Protein AF-A0A3G2I8U9-F1 (afdb_monomer)

pLDDT: mean 78.94, std 21.09, range [35.5, 97.94]

Foldseek 3Di:
DDDDDDDDDPDDDPDDDPPPPVLVVVLVVLLVVLVVVLLVLLQVLLVVLCVVCVVVCVVVVHHSVNSSVVLSCLLVVLQVQLVPDPDLVSSVVVLVVVLVVVPDPCSVSCVVSSVSSSVSSSSSSCSNVVSVVVPPDD

Sequence (138 aa):
MKTKAALSFLSLSLMGIAIISQAHAADSKESTRAHSEAVESCTELSNATINDLGAWGEARGITETQLRQFVDSLCLGGLPAAREAKNEDELDMYWLVLRQKLSGSIADELYTPVSSSQSISTKYFRALNGTKNKNVTH

Structure (mmCIF, N/CA/C/O backbone):
data_AF-A0A3G2I8U9-F1
#
_entry.id   AF-A0A3G2I8U9-F1
#
loop_
_atom_site.group_PDB
_atom_site.id
_atom_site.type_symbol
_atom_site.label_atom_id
_atom_site.label_alt_id
_atom_site.label_comp_id
_atom_site.label_asym_id
_atom_site.label_entity_id
_atom_site.label_seq_id
_atom_site.pdbx_PDB_ins_code
_atom_site.Cartn_x
_atom_site.Cartn_y
_atom_site.Cartn_z
_atom_site.occupancy
_atom_site.B_iso_or_equiv
_atom_site.auth_seq_id
_atom_site.auth_comp_id
_atom_site.auth_asym_id
_atom_site.auth_atom_id
_atom_site.pdbx_PDB_model_num
ATOM 1 N N . MET A 1 1 ? 75.177 19.858 -21.336 1.00 37.53 1 MET A N 1
ATOM 2 C CA . MET A 1 1 ? 74.606 20.780 -20.325 1.00 37.53 1 MET A CA 1
ATOM 3 C C . MET A 1 1 ? 73.749 21.832 -21.023 1.00 37.53 1 MET A C 1
ATOM 5 O O . MET A 1 1 ? 74.242 22.465 -21.941 1.00 37.53 1 MET A O 1
ATOM 9 N N . LYS A 1 2 ? 72.509 22.000 -20.538 1.00 38.22 2 LYS A N 1
ATOM 10 C CA . LYS A 1 2 ? 71.581 23.145 -20.692 1.00 38.22 2 LYS A CA 1
ATOM 11 C C . LYS A 1 2 ? 70.961 23.436 -22.078 1.00 38.22 2 LYS A C 1
ATOM 13 O O . LYS A 1 2 ? 71.433 24.251 -22.858 1.00 38.22 2 LYS A O 1
ATOM 18 N N . THR A 1 3 ? 69.817 22.777 -22.268 1.00 41.88 3 THR A N 1
ATOM 19 C CA . THR A 1 3 ? 68.552 23.199 -22.910 1.00 41.88 3 THR A CA 1
ATOM 20 C C . THR A 1 3 ? 68.343 24.700 -23.176 1.00 41.88 3 THR A C 1
ATOM 22 O O . THR A 1 3 ? 68.516 25.514 -22.267 1.00 41.88 3 THR A O 1
ATOM 25 N N . LYS A 1 4 ? 67.788 25.043 -24.352 1.00 42.91 4 LYS A N 1
ATOM 26 C CA . LYS A 1 4 ? 67.010 26.277 -24.566 1.00 42.91 4 LYS A CA 1
ATOM 27 C C . LYS A 1 4 ? 65.667 25.985 -25.255 1.00 42.91 4 LYS A C 1
ATOM 29 O O . LYS A 1 4 ? 65.622 25.536 -26.391 1.00 42.91 4 LYS A O 1
ATOM 34 N N . ALA A 1 5 ? 64.634 26.216 -24.445 1.00 42.62 5 ALA A N 1
ATOM 35 C CA . ALA A 1 5 ? 63.217 26.498 -24.662 1.00 42.62 5 ALA A CA 1
ATOM 36 C C . ALA A 1 5 ? 62.597 26.315 -26.059 1.00 42.62 5 ALA A C 1
ATOM 38 O O . ALA A 1 5 ? 62.878 27.052 -27.001 1.00 42.62 5 ALA A O 1
ATOM 39 N N . ALA A 1 6 ? 61.620 25.409 -26.090 1.00 47.28 6 ALA A N 1
ATOM 40 C CA . ALA A 1 6 ? 60.517 25.386 -27.032 1.00 47.28 6 ALA A CA 1
ATOM 41 C C . ALA A 1 6 ? 59.507 26.508 -26.721 1.00 47.28 6 ALA A C 1
ATOM 43 O O . ALA A 1 6 ? 59.164 26.733 -25.562 1.00 47.28 6 ALA A O 1
ATOM 44 N N . LEU A 1 7 ? 58.973 27.143 -27.762 1.00 40.56 7 LEU A N 1
ATOM 45 C CA . LEU A 1 7 ? 57.679 27.828 -27.745 1.00 40.56 7 LEU A CA 1
ATOM 46 C C . LEU A 1 7 ? 56.959 27.418 -29.031 1.00 40.56 7 LEU A C 1
ATOM 48 O O . LEU A 1 7 ? 57.029 28.083 -30.059 1.00 40.56 7 LEU A O 1
ATOM 52 N N . SER A 1 8 ? 56.349 26.234 -28.982 1.00 40.78 8 SER A N 1
ATOM 53 C CA . SER A 1 8 ? 55.396 25.794 -29.998 1.00 40.78 8 SER A CA 1
ATOM 54 C C . SER A 1 8 ? 54.047 26.437 -29.706 1.00 40.78 8 SER A C 1
ATOM 56 O O . SER A 1 8 ? 53.489 26.268 -28.623 1.00 40.78 8 SER A O 1
ATOM 58 N N . PHE A 1 9 ? 53.540 27.173 -30.690 1.00 44.28 9 PHE A N 1
ATOM 59 C CA . PHE A 1 9 ? 52.155 27.608 -30.774 1.00 44.28 9 PHE A CA 1
ATOM 60 C C . PHE A 1 9 ? 51.255 26.368 -30.873 1.00 44.28 9 PHE A C 1
ATOM 62 O O . PHE A 1 9 ? 51.129 25.767 -31.936 1.00 44.28 9 PHE A O 1
ATOM 69 N N . LEU A 1 10 ? 50.646 25.971 -29.756 1.00 39.25 10 LEU A N 1
ATOM 70 C CA . LEU A 1 10 ? 49.589 24.963 -29.724 1.00 39.25 10 LEU A CA 1
ATOM 71 C C . LEU A 1 10 ? 48.255 25.671 -29.975 1.00 39.25 10 LEU A C 1
ATOM 73 O O . LEU A 1 10 ? 47.601 26.182 -29.069 1.00 39.25 10 LEU A O 1
ATOM 77 N N . SER A 1 11 ? 47.906 25.760 -31.255 1.00 46.34 11 SER A N 1
ATOM 78 C CA . SER A 1 11 ? 46.589 26.162 -31.730 1.00 46.34 11 SER A CA 1
ATOM 79 C C . SER A 1 11 ? 45.524 25.148 -31.308 1.00 46.34 11 SER A C 1
ATOM 81 O O . SER A 1 11 ? 45.721 23.941 -31.430 1.00 46.34 11 SER A O 1
ATOM 83 N N . LEU A 1 12 ? 44.395 25.690 -30.849 1.00 43.06 12 LEU A N 1
ATOM 84 C CA . LEU A 1 12 ? 43.076 25.078 -30.689 1.00 43.06 12 LEU A CA 1
ATOM 85 C C . LEU A 1 12 ? 42.854 23.766 -31.464 1.00 43.06 12 LEU A C 1
ATOM 87 O O . LEU A 1 12 ? 42.798 23.757 -32.690 1.00 43.06 12 LEU A O 1
ATOM 91 N N . SER A 1 13 ? 42.535 22.708 -30.723 1.00 38.88 13 SER A N 1
ATOM 92 C CA . SER A 1 13 ? 41.496 21.756 -31.122 1.00 38.88 13 SER A CA 1
ATOM 93 C C . SER A 1 13 ? 40.826 21.218 -29.862 1.00 38.88 13 SER A C 1
ATOM 95 O O . SER A 1 13 ? 41.105 20.118 -29.390 1.00 38.88 13 SER A O 1
ATOM 97 N N . LEU A 1 14 ? 39.943 22.039 -29.292 1.00 45.31 14 LEU A N 1
ATOM 98 C CA . LEU A 1 14 ? 38.916 21.591 -28.359 1.00 45.31 14 LEU A CA 1
ATOM 99 C C . LEU A 1 14 ? 37.833 20.889 -29.197 1.00 45.31 14 LEU A C 1
ATOM 101 O O . LEU A 1 14 ? 36.818 21.478 -29.550 1.00 45.31 14 LEU A O 1
ATOM 105 N N . MET A 1 15 ? 38.081 19.649 -29.606 1.00 43.34 15 MET A N 1
ATOM 106 C CA . MET A 1 15 ? 37.079 18.827 -30.279 1.00 4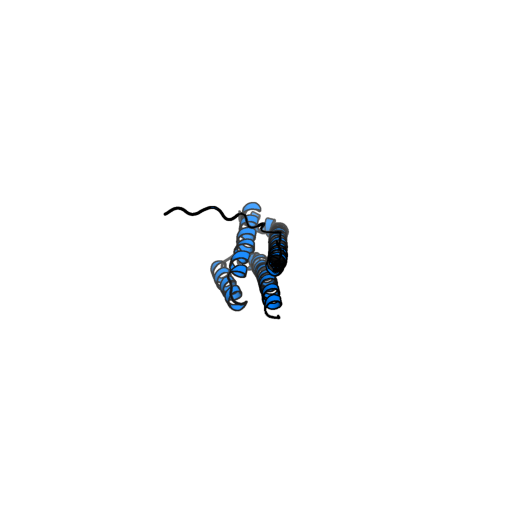3.34 15 MET A CA 1
ATOM 107 C C . MET A 1 15 ? 37.150 17.415 -29.722 1.00 43.34 15 MET A C 1
ATOM 109 O O . MET A 1 15 ? 38.151 16.726 -29.890 1.00 43.34 15 MET A O 1
ATOM 113 N N . GLY A 1 16 ? 36.060 17.003 -29.072 1.00 43.12 16 GLY A N 1
ATOM 114 C CA . GLY A 1 16 ? 35.777 15.589 -28.858 1.00 43.12 16 GLY A CA 1
ATOM 115 C C . GLY A 1 16 ? 35.510 15.136 -27.427 1.00 43.12 16 GLY A C 1
ATOM 116 O O . GLY A 1 16 ? 35.936 14.044 -27.078 1.00 43.12 16 GLY A O 1
ATOM 117 N N . ILE A 1 17 ? 34.760 15.882 -26.610 1.00 49.91 17 ILE A N 1
ATOM 118 C CA . ILE A 1 17 ? 33.921 15.218 -25.597 1.00 49.91 17 ILE A CA 1
ATOM 119 C C . ILE A 1 17 ? 32.477 15.619 -25.855 1.00 49.91 17 ILE A C 1
ATOM 121 O O . ILE A 1 17 ? 31.943 16.559 -25.280 1.00 49.91 17 ILE A O 1
ATOM 125 N N . ALA A 1 18 ? 31.856 14.893 -26.772 1.00 46.09 18 ALA A N 1
ATOM 126 C CA . ALA A 1 18 ? 30.412 14.835 -26.878 1.00 46.09 18 ALA A CA 1
ATOM 127 C C . ALA A 1 18 ? 30.020 13.395 -27.215 1.00 46.09 18 ALA A C 1
ATOM 129 O O . ALA A 1 18 ? 29.414 13.131 -28.246 1.00 46.09 18 ALA A O 1
ATOM 130 N N . ILE A 1 19 ? 30.369 12.446 -26.337 1.00 44.72 19 ILE A N 1
ATOM 131 C CA . ILE A 1 19 ? 29.516 11.265 -26.217 1.00 44.72 19 ILE A CA 1
ATOM 132 C C . ILE A 1 19 ? 28.391 11.685 -25.288 1.00 44.72 19 ILE A C 1
ATOM 134 O O . ILE A 1 19 ? 28.522 11.776 -24.069 1.00 44.72 19 ILE A O 1
ATOM 138 N N . ILE A 1 20 ? 27.306 12.038 -25.952 1.00 42.47 20 ILE A N 1
ATOM 139 C CA . ILE A 1 20 ? 25.996 12.325 -25.420 1.00 42.47 20 ILE A CA 1
ATOM 140 C C . ILE A 1 20 ? 25.564 11.131 -24.551 1.00 42.47 20 ILE A C 1
ATOM 142 O O . ILE A 1 20 ? 24.986 10.165 -25.033 1.00 42.47 20 ILE A O 1
ATOM 146 N N . SER A 1 21 ? 25.838 11.190 -23.246 1.00 43.31 21 SER A N 1
ATOM 147 C CA . SER A 1 21 ? 25.188 10.334 -22.246 1.00 43.31 21 SER A CA 1
ATOM 148 C C . SER A 1 21 ? 23.759 10.836 -22.010 1.00 43.31 21 SER A C 1
ATOM 150 O O . SER A 1 21 ? 23.436 11.336 -20.939 1.00 43.31 21 SER A O 1
ATOM 152 N N . GLN A 1 22 ? 22.897 10.757 -23.028 1.00 44.03 22 GLN A N 1
ATOM 153 C CA . GLN A 1 22 ? 21.469 11.084 -22.888 1.00 44.03 22 GLN A CA 1
ATOM 154 C C . GLN A 1 22 ? 20.626 9.904 -22.377 1.00 44.03 22 GLN A C 1
ATOM 156 O O . GLN A 1 22 ? 19.488 10.125 -21.975 1.00 44.03 22 GLN A O 1
ATOM 161 N N . ALA A 1 23 ? 21.176 8.686 -22.296 1.00 45.50 23 ALA A N 1
ATOM 162 C CA . ALA A 1 23 ? 20.434 7.517 -21.808 1.00 45.50 23 ALA A CA 1
ATOM 163 C C . ALA A 1 23 ? 20.076 7.615 -20.304 1.00 45.50 23 ALA A C 1
ATOM 165 O O . ALA A 1 23 ? 18.921 7.464 -19.925 1.00 45.50 23 ALA A O 1
ATOM 166 N N . HIS A 1 24 ? 21.015 8.022 -19.443 1.00 47.09 24 HIS A N 1
ATOM 167 C CA . HIS A 1 24 ? 20.803 8.046 -17.983 1.00 47.09 24 HIS A CA 1
ATOM 168 C C . HIS A 1 24 ? 19.838 9.147 -17.485 1.00 47.09 24 HIS A C 1
ATOM 170 O O . HIS A 1 24 ? 19.291 9.062 -16.382 1.00 47.09 24 HIS A O 1
ATOM 176 N N . ALA A 1 25 ? 19.616 10.204 -18.275 1.00 48.78 25 ALA A N 1
ATOM 177 C CA . ALA A 1 25 ? 18.730 11.310 -17.900 1.00 48.78 25 ALA A CA 1
ATOM 178 C C . ALA A 1 25 ? 17.249 11.018 -18.204 1.00 48.78 25 ALA A C 1
ATOM 180 O O . ALA A 1 25 ? 16.369 11.541 -17.522 1.00 48.78 25 ALA A O 1
ATOM 181 N N . ALA A 1 26 ? 16.966 10.199 -19.221 1.00 51.00 26 ALA A N 1
ATOM 182 C CA . ALA A 1 26 ? 15.604 9.783 -19.550 1.00 51.00 26 ALA A CA 1
ATOM 183 C C . ALA A 1 26 ? 15.105 8.711 -18.567 1.00 51.00 26 ALA A C 1
ATOM 185 O O . ALA A 1 26 ? 13.998 8.831 -18.042 1.00 51.00 26 ALA A O 1
ATOM 186 N N . ASP A 1 27 ? 15.963 7.745 -18.228 1.00 53.88 27 ASP A N 1
ATOM 187 C CA . ASP A 1 27 ? 15.647 6.681 -17.267 1.00 53.88 27 ASP A CA 1
ATOM 188 C C . ASP A 1 27 ? 15.417 7.202 -15.849 1.00 53.88 27 ASP A C 1
ATOM 190 O O . ASP A 1 27 ? 14.491 6.771 -15.162 1.00 53.88 27 ASP A O 1
ATOM 194 N N . SER A 1 28 ? 16.224 8.170 -15.406 1.00 61.66 28 SER A N 1
ATOM 195 C CA . SER A 1 28 ? 16.046 8.781 -14.084 1.00 61.66 28 SER A CA 1
ATOM 196 C C . SER A 1 28 ? 14.747 9.581 -13.990 1.00 61.66 28 SER A C 1
ATOM 198 O O . SER A 1 28 ? 14.076 9.515 -12.961 1.00 61.66 28 SER A O 1
ATOM 200 N N . LYS A 1 29 ? 14.338 10.285 -15.055 1.00 67.75 29 LYS A N 1
ATOM 201 C CA . LYS A 1 29 ? 13.064 11.021 -15.087 1.00 67.75 29 LYS A CA 1
ATOM 202 C C . LYS A 1 29 ? 11.857 10.090 -15.067 1.00 67.75 29 LYS A C 1
ATOM 204 O O . LYS A 1 29 ? 10.942 10.321 -14.281 1.00 67.75 29 LYS A O 1
ATOM 209 N N . GLU A 1 30 ? 11.869 9.032 -15.873 1.00 71.62 30 GLU A N 1
ATOM 210 C CA . GLU A 1 30 ? 10.766 8.068 -15.917 1.00 71.62 30 GLU A CA 1
ATOM 211 C C . GLU A 1 30 ? 10.676 7.254 -14.616 1.00 71.62 30 GLU A C 1
ATOM 213 O O . GLU A 1 30 ? 9.587 7.088 -14.071 1.00 71.62 30 GLU A O 1
ATOM 218 N N . SER A 1 31 ? 11.814 6.849 -14.040 1.00 76.69 31 SER A N 1
ATOM 219 C CA . SER A 1 31 ? 11.854 6.214 -12.716 1.00 76.69 31 SER A CA 1
ATOM 220 C C . SER A 1 31 ? 11.376 7.149 -11.600 1.00 76.69 31 SER A C 1
ATOM 222 O O . SER A 1 31 ? 10.736 6.682 -10.657 1.00 76.69 31 SER A O 1
ATOM 224 N N . THR A 1 32 ? 11.677 8.448 -11.679 1.00 84.00 32 THR A N 1
ATOM 225 C CA . THR A 1 32 ? 11.211 9.442 -10.697 1.00 84.00 32 THR A CA 1
ATOM 226 C C . THR A 1 32 ? 9.708 9.664 -10.820 1.00 84.00 32 THR A C 1
ATOM 228 O O . THR A 1 32 ? 9.016 9.700 -9.805 1.00 84.00 32 THR A O 1
ATOM 231 N N . ARG A 1 33 ? 9.183 9.745 -12.050 1.00 89.19 33 ARG A N 1
ATOM 232 C CA . ARG A 1 33 ? 7.743 9.856 -12.302 1.00 89.19 33 ARG A CA 1
ATOM 233 C C . ARG A 1 33 ? 6.990 8.641 -11.768 1.00 89.19 33 ARG A C 1
ATOM 235 O O . ARG A 1 33 ? 6.080 8.815 -10.967 1.00 89.19 33 ARG A O 1
ATOM 242 N N . ALA A 1 34 ? 7.422 7.433 -12.132 1.00 90.00 34 ALA A N 1
ATOM 243 C CA . ALA A 1 34 ? 6.800 6.197 -11.662 1.00 90.00 34 ALA A CA 1
ATOM 244 C C . ALA A 1 34 ? 6.802 6.096 -10.128 1.00 90.00 34 ALA A C 1
ATOM 246 O O . ALA A 1 34 ? 5.850 5.598 -9.533 1.00 90.00 34 ALA A O 1
ATOM 247 N N . HIS A 1 35 ? 7.858 6.588 -9.473 1.00 93.00 35 HIS A N 1
ATOM 248 C CA . HIS A 1 35 ? 7.910 6.645 -8.016 1.00 93.00 35 HIS A CA 1
ATOM 249 C C . HIS A 1 35 ? 6.916 7.660 -7.436 1.00 93.00 35 HIS A C 1
ATOM 251 O O . HIS A 1 35 ? 6.206 7.329 -6.492 1.00 93.00 35 HIS A O 1
ATOM 257 N N . SER A 1 36 ? 6.835 8.864 -8.010 1.00 95.00 36 SER A N 1
ATOM 258 C CA . SER A 1 36 ? 5.886 9.900 -7.582 1.00 95.00 36 SER A CA 1
ATOM 259 C C . SER A 1 36 ? 4.435 9.433 -7.710 1.00 95.00 36 SER A C 1
ATOM 261 O O . SER A 1 36 ? 3.674 9.557 -6.756 1.00 95.00 36 SER A O 1
ATOM 263 N N . GLU A 1 37 ? 4.072 8.841 -8.850 1.00 96.06 37 GLU A N 1
ATOM 264 C CA . GLU A 1 37 ? 2.729 8.297 -9.103 1.00 96.06 37 GLU A CA 1
ATOM 265 C C . GLU A 1 37 ? 2.380 7.168 -8.119 1.00 96.06 37 GLU A C 1
ATOM 267 O O . GLU A 1 37 ? 1.249 7.067 -7.640 1.00 96.06 37 GLU A O 1
ATOM 272 N N . ALA A 1 38 ? 3.359 6.326 -7.768 1.00 96.00 38 ALA A N 1
ATOM 273 C CA . ALA A 1 38 ? 3.163 5.267 -6.783 1.00 96.00 38 ALA A CA 1
ATOM 274 C C . ALA A 1 38 ? 2.945 5.819 -5.362 1.00 96.00 38 ALA A C 1
ATOM 276 O O . ALA A 1 38 ? 2.093 5.312 -4.635 1.00 96.00 38 ALA A O 1
ATOM 277 N N . VAL A 1 39 ? 3.677 6.866 -4.966 1.00 97.00 39 VAL A N 1
ATOM 278 C CA . VAL A 1 39 ? 3.502 7.536 -3.662 1.00 97.00 39 VAL A CA 1
ATOM 279 C C . VAL A 1 39 ? 2.149 8.251 -3.579 1.00 97.00 39 VAL A C 1
ATOM 281 O O . VAL A 1 39 ? 1.473 8.169 -2.551 1.00 97.00 39 VAL A O 1
ATOM 284 N N . GLU A 1 40 ? 1.724 8.906 -4.659 1.00 97.50 40 GLU A N 1
ATOM 285 C CA . GLU A 1 40 ? 0.394 9.512 -4.764 1.00 97.50 40 GLU A CA 1
ATOM 286 C C . GLU A 1 40 ? -0.703 8.449 -4.625 1.00 97.50 40 GLU A C 1
ATOM 288 O O . GLU A 1 40 ? -1.569 8.574 -3.761 1.00 97.50 40 GLU A O 1
ATOM 293 N N . SER A 1 41 ? -0.582 7.333 -5.351 1.00 97.94 41 SER A N 1
ATOM 294 C CA . SER A 1 41 ? -1.516 6.202 -5.245 1.00 97.94 41 SER A CA 1
ATOM 295 C C . SER A 1 41 ? -1.584 5.625 -3.823 1.00 97.94 41 SER A C 1
ATOM 297 O O . SER A 1 41 ? -2.659 5.251 -3.356 1.00 97.94 41 SER A O 1
ATOM 299 N N . CYS A 1 42 ? -0.457 5.556 -3.103 1.00 97.25 42 CYS A N 1
ATOM 300 C CA . CYS A 1 42 ? -0.456 5.143 -1.695 1.00 97.25 42 CYS A CA 1
ATOM 301 C C . CYS A 1 42 ? -1.196 6.148 -0.800 1.00 97.25 42 CYS A C 1
ATOM 303 O O . CYS A 1 42 ? -1.941 5.747 0.091 1.00 97.25 42 CYS A O 1
ATOM 305 N N . THR A 1 43 ? -1.035 7.448 -1.056 1.00 96.94 43 THR A N 1
ATOM 306 C CA . THR A 1 43 ? -1.731 8.508 -0.310 1.00 96.94 43 THR A CA 1
ATOM 307 C C . THR A 1 43 ? -3.244 8.436 -0.528 1.00 96.94 43 THR A C 1
ATOM 309 O O . THR A 1 43 ? -4.023 8.530 0.426 1.00 96.94 43 THR A O 1
ATOM 312 N N . GLU A 1 44 ? -3.672 8.231 -1.775 1.00 97.69 44 GLU A N 1
ATOM 313 C CA . GLU A 1 44 ? -5.077 8.023 -2.132 1.00 97.69 44 GLU A CA 1
ATOM 314 C C . GLU A 1 44 ? -5.655 6.780 -1.454 1.00 97.69 44 GLU A C 1
ATOM 316 O O . GLU A 1 44 ? -6.745 6.845 -0.881 1.00 97.69 44 GLU A O 1
ATOM 321 N N . LEU A 1 45 ? -4.906 5.673 -1.443 1.00 97.25 45 LEU A N 1
ATOM 322 C CA . LEU A 1 45 ? -5.315 4.441 -0.773 1.00 97.25 45 LEU A CA 1
ATOM 323 C C . LEU A 1 45 ? -5.524 4.645 0.731 1.00 97.25 45 LEU A C 1
ATOM 325 O O . LEU A 1 45 ? -6.521 4.174 1.283 1.00 97.25 45 LEU A O 1
ATOM 329 N N . SER A 1 46 ? -4.620 5.359 1.400 1.00 96.12 46 SER A N 1
ATOM 330 C CA . SER A 1 46 ? -4.764 5.673 2.823 1.00 96.12 46 SER A CA 1
ATOM 331 C C . SER A 1 46 ? -6.002 6.520 3.094 1.00 96.12 46 SER A C 1
ATOM 333 O O . SER A 1 46 ? -6.759 6.213 4.012 1.00 96.12 46 SER A O 1
ATOM 335 N N . ASN A 1 47 ? -6.262 7.539 2.270 1.00 96.75 47 ASN A N 1
ATOM 336 C CA . ASN A 1 47 ? -7.477 8.349 2.381 1.00 96.75 47 ASN A CA 1
ATOM 337 C C . ASN A 1 47 ? -8.749 7.514 2.184 1.00 96.75 47 ASN A C 1
ATOM 339 O O . ASN A 1 47 ? -9.671 7.619 2.990 1.00 96.75 47 ASN A O 1
ATOM 343 N N . ALA A 1 48 ? -8.786 6.663 1.156 1.00 95.88 48 ALA A N 1
ATOM 344 C CA . ALA A 1 48 ? -9.918 5.776 0.897 1.00 95.88 48 ALA A CA 1
ATOM 345 C C . ALA A 1 48 ? -10.153 4.805 2.063 1.00 95.88 48 ALA A C 1
ATOM 347 O O . ALA A 1 48 ? -11.269 4.679 2.552 1.00 95.88 48 ALA A O 1
ATOM 348 N N . THR A 1 49 ? -9.086 4.194 2.581 1.00 94.50 49 THR A N 1
ATOM 349 C CA . THR A 1 49 ? -9.192 3.220 3.676 1.00 94.50 49 THR A CA 1
ATOM 350 C C . THR A 1 49 ? -9.720 3.853 4.960 1.00 94.50 49 THR A C 1
ATOM 352 O O . THR A 1 49 ? -10.486 3.226 5.682 1.00 94.50 49 THR A O 1
ATOM 355 N N . ILE A 1 50 ? -9.338 5.094 5.257 1.00 95.25 50 ILE A N 1
ATOM 356 C CA . ILE A 1 50 ? -9.840 5.801 6.442 1.00 95.25 50 ILE A CA 1
ATOM 357 C C . ILE A 1 50 ? -11.313 6.153 6.284 1.00 95.25 50 ILE A C 1
ATOM 359 O O . ILE A 1 50 ? -12.073 5.976 7.229 1.00 95.25 50 ILE A O 1
ATOM 363 N N . ASN A 1 51 ? -11.729 6.585 5.094 1.00 95.19 51 ASN A N 1
ATOM 364 C CA . ASN A 1 51 ? -13.139 6.853 4.824 1.00 95.19 51 ASN A CA 1
ATOM 365 C C . ASN A 1 51 ? -13.994 5.580 4.945 1.00 95.19 51 ASN A C 1
ATOM 367 O O . ASN A 1 51 ? -15.100 5.637 5.480 1.00 95.19 51 ASN A O 1
ATOM 371 N N . ASP A 1 52 ? -13.471 4.438 4.497 1.00 94.12 52 ASP A N 1
ATOM 372 C CA . ASP A 1 52 ? -14.214 3.175 4.465 1.00 94.12 52 ASP A CA 1
ATOM 373 C C . ASP A 1 52 ? -14.203 2.438 5.814 1.00 94.12 52 ASP A C 1
ATOM 375 O O . ASP A 1 52 ? -15.209 1.858 6.224 1.00 94.12 52 ASP A O 1
ATOM 379 N N . LEU A 1 53 ? -13.068 2.446 6.520 1.00 93.25 53 LEU A N 1
ATOM 380 C CA . LEU A 1 53 ? -12.848 1.651 7.732 1.00 93.25 53 LEU A CA 1
ATOM 381 C C . LEU A 1 53 ? -12.697 2.494 9.003 1.00 93.25 53 LEU A C 1
ATOM 383 O O . LEU A 1 53 ? -12.527 1.9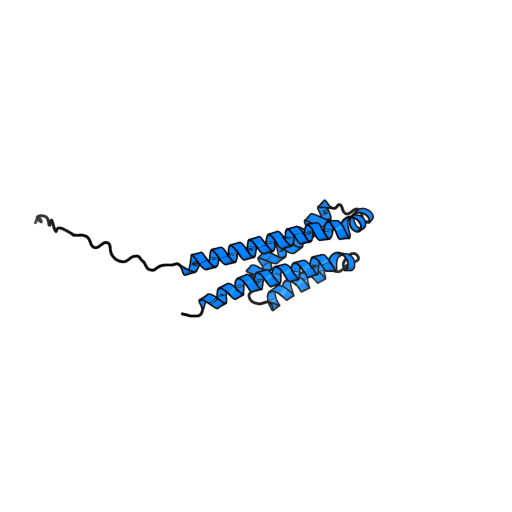18 10.076 1.00 93.25 53 LEU A O 1
ATOM 387 N N . GLY A 1 54 ? -12.778 3.825 8.931 1.00 93.25 54 GLY A N 1
ATOM 388 C CA . GLY A 1 54 ? -12.611 4.714 10.088 1.00 93.25 54 GLY A CA 1
ATOM 389 C C . GLY A 1 54 ? -13.574 4.382 11.227 1.00 93.25 54 GLY A C 1
ATOM 390 O O . GLY A 1 54 ? -13.138 4.114 12.345 1.00 93.25 54 GLY A O 1
ATOM 391 N N . ALA A 1 55 ? -14.871 4.261 10.923 1.00 93.31 55 ALA A N 1
ATOM 392 C CA . ALA A 1 55 ? -15.892 3.890 11.909 1.00 93.31 55 ALA A CA 1
ATOM 393 C C . ALA A 1 55 ? -15.705 2.461 12.459 1.00 93.31 55 ALA A C 1
ATOM 395 O O . ALA A 1 55 ? -15.929 2.201 13.642 1.00 93.31 55 ALA A O 1
ATOM 396 N N . TRP A 1 56 ? -15.269 1.521 11.612 1.00 91.94 56 TRP A N 1
ATOM 397 C CA . TRP A 1 56 ? -14.944 0.155 12.035 1.00 91.94 56 TRP A CA 1
ATOM 398 C C . TRP A 1 56 ? -13.744 0.123 12.991 1.00 91.94 56 TRP A C 1
ATOM 400 O O . TRP A 1 56 ? -13.759 -0.621 13.979 1.00 91.94 56 TRP A O 1
ATOM 410 N N . GLY A 1 57 ? -12.728 0.937 12.698 1.00 91.81 57 GLY A N 1
ATOM 411 C CA . GLY A 1 57 ? -11.531 1.102 13.508 1.00 91.81 57 GLY A CA 1
ATOM 412 C C . GLY A 1 57 ? -11.869 1.721 14.856 1.00 91.81 57 GLY A C 1
ATOM 413 O O . GLY A 1 57 ? -11.505 1.158 15.888 1.00 91.81 57 GLY A O 1
ATOM 414 N N . GLU A 1 58 ? -12.645 2.806 14.864 1.00 94.31 58 GLU A N 1
ATOM 415 C CA . GLU A 1 58 ? -13.071 3.492 16.086 1.00 94.31 58 GLU A CA 1
ATOM 416 C C . GLU A 1 58 ? -13.834 2.548 17.024 1.00 94.31 58 GLU A C 1
ATOM 418 O O . GLU A 1 58 ? -13.513 2.462 18.211 1.00 94.31 58 GLU A O 1
ATOM 423 N N . ALA A 1 59 ? -14.756 1.740 16.485 1.00 93.44 59 ALA A N 1
ATOM 424 C CA . ALA A 1 59 ? -15.490 0.724 17.246 1.00 93.44 59 ALA A CA 1
ATOM 425 C C . ALA A 1 59 ? -14.583 -0.338 17.906 1.00 93.44 59 ALA A C 1
ATOM 427 O O . ALA A 1 59 ? -15.017 -1.058 18.806 1.00 93.44 59 ALA A O 1
ATOM 428 N N . ARG A 1 60 ? -13.324 -0.445 17.467 1.00 91.06 60 ARG A N 1
ATOM 429 C CA . ARG A 1 60 ? -12.290 -1.352 17.989 1.00 91.06 60 ARG A CA 1
ATOM 430 C C . ARG A 1 60 ? -11.167 -0.618 18.729 1.00 91.06 60 ARG A C 1
ATOM 432 O O . ARG A 1 60 ? -10.173 -1.244 19.091 1.00 91.06 60 ARG A O 1
ATOM 439 N N . GLY A 1 61 ? -11.307 0.688 18.965 1.00 93.44 61 GLY A N 1
ATOM 440 C CA . GLY A 1 61 ? -10.287 1.513 19.618 1.00 93.44 61 GLY A CA 1
ATOM 441 C C . GLY A 1 61 ? -9.072 1.827 18.737 1.00 93.44 61 GLY A C 1
ATOM 442 O O . GLY A 1 61 ? -8.021 2.195 19.258 1.00 93.44 61 GLY A O 1
ATOM 443 N N . ILE A 1 62 ? -9.199 1.675 17.417 1.00 92.38 62 ILE A N 1
ATOM 444 C CA . ILE A 1 62 ? -8.193 2.056 16.424 1.00 92.38 62 ILE A CA 1
ATOM 445 C C . 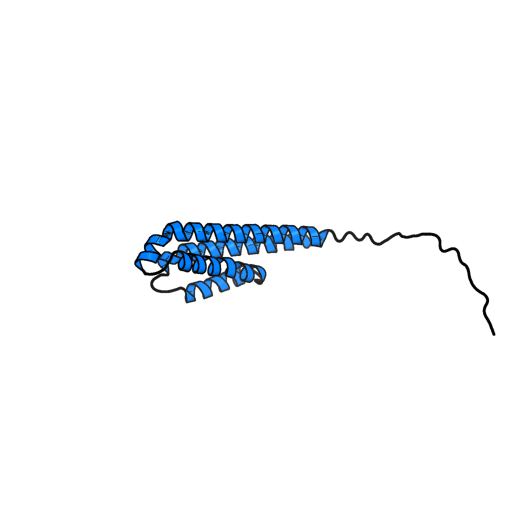ILE A 1 62 ? -8.551 3.446 15.905 1.00 92.38 62 ILE A C 1
ATOM 447 O O . ILE A 1 62 ? -9.597 3.653 15.299 1.00 92.38 62 ILE A O 1
ATOM 451 N N . THR A 1 63 ? -7.667 4.410 16.125 1.00 94.75 63 THR A N 1
ATOM 452 C CA . THR A 1 63 ? -7.844 5.771 15.608 1.00 94.75 63 THR A CA 1
ATOM 453 C C . THR A 1 63 ? -7.612 5.830 14.098 1.00 94.75 63 THR A C 1
ATOM 455 O O . THR A 1 63 ? -6.824 5.055 13.551 1.00 94.75 63 THR A O 1
ATOM 458 N N . GLU A 1 64 ? -8.212 6.814 13.422 1.00 94.56 64 GLU A N 1
ATOM 459 C CA . GLU A 1 64 ? -7.933 7.085 12.004 1.00 94.56 64 GLU A CA 1
ATOM 460 C C . GLU A 1 64 ? -6.434 7.263 11.733 1.00 94.56 64 GLU A C 1
ATOM 462 O O . GLU A 1 64 ? -5.924 6.781 10.726 1.00 94.56 64 GLU A O 1
ATOM 467 N N . THR A 1 65 ? -5.703 7.900 12.652 1.00 95.06 65 THR A N 1
ATOM 468 C CA . THR A 1 65 ? -4.248 8.075 12.552 1.00 95.06 65 THR A CA 1
ATOM 469 C C . THR A 1 65 ? -3.511 6.739 12.550 1.00 95.06 65 THR A C 1
ATOM 471 O O . THR A 1 65 ? -2.606 6.544 11.744 1.00 95.06 65 THR A O 1
ATOM 474 N N . GLN A 1 66 ? -3.890 5.805 13.426 1.00 93.25 66 GLN A N 1
ATOM 475 C CA . GLN A 1 66 ? -3.282 4.471 13.466 1.00 93.25 66 GLN A CA 1
ATOM 476 C C . GLN A 1 66 ? -3.612 3.673 12.204 1.00 93.25 66 GLN A C 1
ATOM 478 O O . GLN A 1 66 ? -2.735 3.010 11.652 1.00 93.25 66 GLN A O 1
ATOM 483 N N . LEU A 1 67 ? -4.853 3.772 11.721 1.00 91.81 67 LEU A N 1
ATOM 484 C CA . LEU A 1 67 ? -5.272 3.137 10.476 1.00 91.81 67 LEU A CA 1
ATOM 485 C C . LEU A 1 67 ? -4.502 3.709 9.276 1.00 91.81 67 LEU A C 1
ATOM 487 O O . LEU A 1 67 ? -3.970 2.950 8.470 1.00 91.81 67 LEU A O 1
ATOM 491 N N . ARG A 1 68 ? -4.353 5.037 9.205 1.00 94.75 68 ARG A N 1
ATOM 492 C CA . ARG A 1 68 ? -3.534 5.728 8.200 1.00 94.75 68 ARG A CA 1
ATOM 493 C C . ARG A 1 68 ? -2.097 5.230 8.213 1.00 94.75 68 ARG A C 1
ATOM 495 O O . ARG A 1 68 ? -1.587 4.805 7.186 1.00 94.75 68 ARG A O 1
ATOM 502 N N . GLN A 1 69 ? -1.465 5.240 9.386 1.00 93.12 69 GLN A N 1
ATOM 503 C CA . GLN A 1 69 ? -0.084 4.791 9.558 1.00 93.12 69 GLN A CA 1
ATOM 504 C C . GLN A 1 69 ? 0.100 3.334 9.139 1.00 93.12 69 GLN A C 1
ATOM 506 O O . GLN A 1 69 ? 1.122 3.000 8.539 1.00 93.12 69 GLN A O 1
ATOM 511 N N . PHE A 1 70 ? -0.874 2.473 9.437 1.00 90.44 70 PHE A N 1
ATOM 512 C CA . PHE A 1 70 ? -0.857 1.082 9.005 1.00 90.44 70 PHE A CA 1
ATOM 513 C C . PHE A 1 70 ? -0.857 0.972 7.475 1.00 90.44 70 PHE A C 1
ATOM 515 O O . PHE A 1 70 ? 0.021 0.315 6.913 1.00 90.44 70 PHE A O 1
ATOM 522 N N . VAL A 1 71 ? -1.795 1.644 6.801 1.00 93.56 71 VAL A N 1
ATOM 523 C CA . VAL A 1 71 ? -1.922 1.592 5.335 1.00 93.56 71 VAL A CA 1
ATOM 524 C C . VAL A 1 71 ? -0.718 2.235 4.649 1.00 93.56 71 VAL A C 1
ATOM 526 O O . VAL A 1 71 ? -0.153 1.631 3.738 1.00 93.56 71 VAL A O 1
ATOM 529 N N . ASP A 1 72 ? -0.259 3.393 5.130 1.00 94.12 72 ASP A N 1
ATOM 530 C CA . ASP A 1 72 ? 0.935 4.071 4.617 1.00 94.12 72 ASP A CA 1
ATOM 531 C C . ASP A 1 72 ? 2.168 3.174 4.744 1.00 94.12 72 ASP A C 1
ATOM 533 O O . ASP A 1 72 ? 2.904 2.993 3.776 1.00 94.12 72 ASP A O 1
ATOM 537 N N . SER A 1 73 ? 2.378 2.555 5.911 1.00 91.88 73 SER A N 1
ATOM 538 C CA . SER A 1 73 ? 3.514 1.650 6.136 1.00 91.88 73 SER A CA 1
ATOM 539 C C . SER A 1 73 ? 3.471 0.445 5.203 1.00 91.88 73 SER A C 1
ATOM 541 O O . SER A 1 73 ? 4.504 0.007 4.696 1.00 91.88 73 SER A O 1
ATOM 543 N N . LEU A 1 74 ? 2.275 -0.086 4.965 1.00 91.69 74 LEU A N 1
ATOM 544 C CA . LEU A 1 74 ? 2.069 -1.248 4.121 1.00 91.69 74 LEU A CA 1
ATOM 545 C C . LEU A 1 74 ? 2.282 -0.917 2.635 1.00 91.69 74 LEU A C 1
ATOM 547 O O . LEU A 1 74 ? 3.015 -1.630 1.949 1.00 91.69 74 LEU A O 1
ATOM 551 N N . CYS A 1 75 ? 1.707 0.180 2.142 1.00 95.69 75 CYS A N 1
ATOM 552 C CA . CYS A 1 75 ? 1.835 0.583 0.743 1.00 95.69 75 CYS A CA 1
ATOM 553 C C . CYS A 1 75 ? 3.236 1.110 0.422 1.00 95.69 75 CYS A C 1
ATOM 555 O O . CYS A 1 75 ? 3.888 0.617 -0.503 1.00 95.69 75 CYS A O 1
ATOM 557 N N . LEU A 1 76 ? 3.748 2.050 1.224 1.00 93.69 76 LEU A N 1
ATOM 558 C CA . LEU A 1 76 ? 5.080 2.618 1.020 1.00 93.69 76 LEU A CA 1
ATOM 559 C C . LEU A 1 76 ? 6.177 1.580 1.256 1.00 93.69 76 LEU A C 1
ATOM 561 O O . LEU A 1 76 ? 7.183 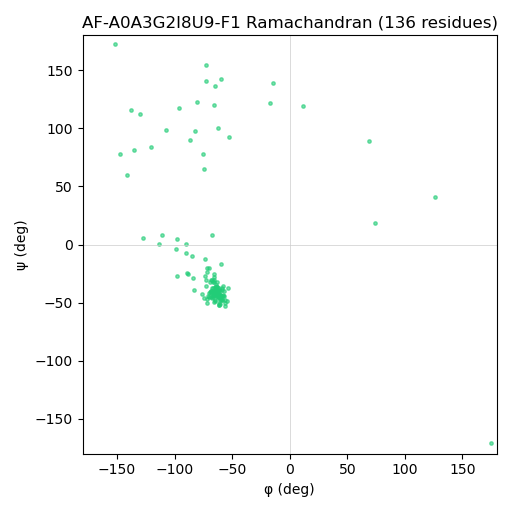1.617 0.555 1.00 93.69 76 LEU A O 1
ATOM 565 N N . GLY A 1 77 ? 5.980 0.624 2.170 1.00 90.62 77 GLY A N 1
ATOM 566 C CA . GLY A 1 77 ? 6.893 -0.504 2.374 1.00 90.62 77 GLY A CA 1
ATOM 567 C C . GLY A 1 77 ? 6.968 -1.461 1.178 1.00 90.62 77 GLY A C 1
ATO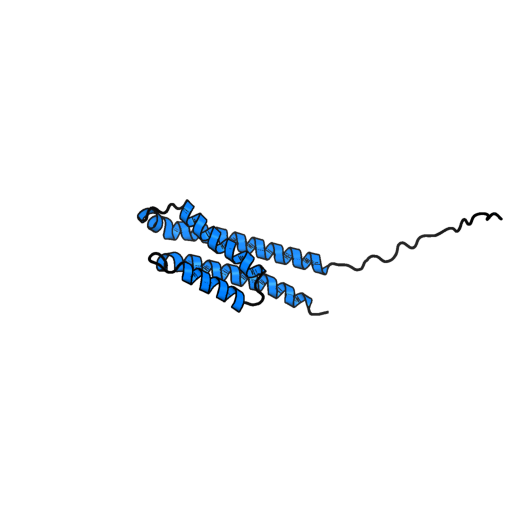M 568 O O . GLY A 1 77 ? 8.019 -2.055 0.932 1.00 90.62 77 GLY A O 1
ATOM 569 N N . GLY A 1 78 ? 5.898 -1.557 0.385 1.00 93.00 78 GLY A N 1
ATOM 570 C CA . GLY A 1 78 ? 5.872 -2.339 -0.851 1.00 93.00 78 GLY A CA 1
ATOM 571 C C . GLY A 1 78 ? 6.683 -1.726 -1.999 1.00 93.00 78 GLY A C 1
ATOM 572 O O . GLY A 1 78 ? 7.119 -2.453 -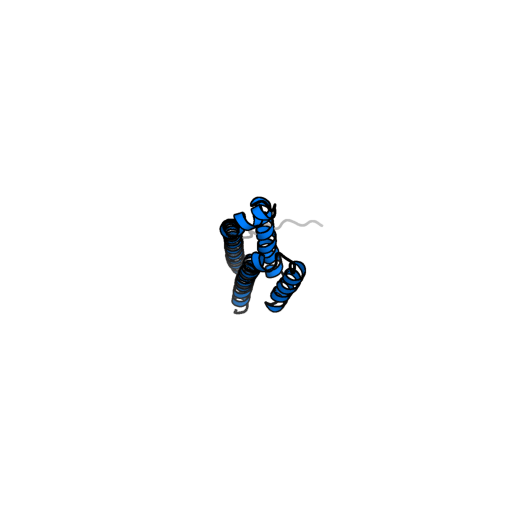2.892 1.00 93.00 78 GLY A O 1
ATOM 573 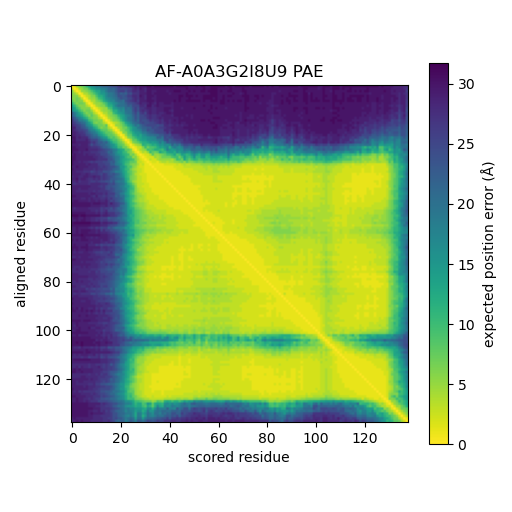N N . LEU A 1 79 ? 6.928 -0.409 -1.996 1.00 95.19 79 LEU A N 1
ATOM 574 C CA . LEU A 1 79 ? 7.665 0.255 -3.081 1.00 95.19 79 LEU A CA 1
ATOM 575 C C . LEU A 1 79 ? 9.166 -0.106 -3.098 1.00 95.19 79 LEU A C 1
ATOM 577 O O . LEU A 1 79 ? 9.674 -0.416 -4.178 1.00 95.19 79 LEU A O 1
ATOM 581 N N . PRO A 1 80 ? 9.900 -0.119 -1.965 1.00 93.50 80 PRO A N 1
ATOM 582 C CA . PRO A 1 80 ? 11.253 -0.670 -1.907 1.00 93.50 80 PRO A CA 1
ATOM 583 C C . PRO A 1 80 ? 11.317 -2.135 -2.342 1.00 93.50 80 PRO A C 1
ATOM 585 O O . PRO A 1 80 ? 12.159 -2.469 -3.170 1.00 93.50 80 PRO A O 1
ATOM 588 N N . ALA A 1 81 ? 10.381 -2.978 -1.885 1.00 92.94 81 ALA A N 1
ATOM 589 C CA . ALA A 1 81 ? 10.324 -4.384 -2.290 1.00 92.94 81 ALA A CA 1
ATOM 590 C C . ALA A 1 81 ? 10.185 -4.529 -3.817 1.00 92.94 81 ALA A C 1
ATOM 592 O O . ALA A 1 81 ? 10.913 -5.295 -4.440 1.00 92.94 81 ALA A O 1
ATOM 593 N N . ALA A 1 82 ? 9.325 -3.722 -4.444 1.00 93.69 82 ALA A N 1
ATOM 594 C CA . ALA A 1 82 ? 9.191 -3.662 -5.900 1.00 93.69 82 ALA A CA 1
ATOM 595 C C . ALA A 1 82 ? 10.441 -3.120 -6.617 1.00 93.69 82 ALA A C 1
ATOM 597 O O . ALA A 1 82 ? 10.715 -3.495 -7.752 1.00 93.69 82 ALA A O 1
ATOM 598 N N . ARG A 1 83 ? 11.221 -2.232 -5.995 1.00 91.38 83 ARG A N 1
ATOM 599 C CA . ARG A 1 83 ? 12.477 -1.744 -6.587 1.00 91.38 83 ARG A CA 1
ATOM 600 C C . ARG A 1 83 ? 13.573 -2.813 -6.566 1.00 91.38 83 ARG A C 1
ATOM 602 O O . ARG A 1 83 ? 14.388 -2.855 -7.487 1.00 91.38 83 ARG A O 1
ATOM 609 N N . GLU A 1 84 ? 13.602 -3.621 -5.513 1.00 91.44 84 GLU A N 1
ATOM 610 C CA . GLU A 1 84 ? 14.643 -4.619 -5.249 1.00 91.44 84 GLU A CA 1
ATOM 611 C C . GLU A 1 84 ? 14.350 -5.987 -5.877 1.00 91.44 84 GLU A C 1
ATOM 613 O O . GLU A 1 84 ? 15.288 -6.735 -6.160 1.00 91.44 84 GLU A O 1
ATOM 618 N N . ALA A 1 85 ? 13.077 -6.304 -6.126 1.00 91.81 85 ALA A N 1
ATOM 619 C CA . ALA A 1 85 ? 12.666 -7.550 -6.760 1.00 91.81 85 ALA A CA 1
ATOM 620 C C . ALA A 1 85 ? 13.279 -7.715 -8.161 1.00 91.81 85 ALA A C 1
ATOM 622 O O . ALA A 1 85 ? 13.385 -6.765 -8.946 1.00 91.81 85 ALA A O 1
ATOM 623 N N . LYS A 1 86 ? 13.650 -8.951 -8.507 1.00 90.88 86 LYS A N 1
ATOM 624 C CA . LYS A 1 86 ? 14.195 -9.296 -9.832 1.00 90.88 86 LYS A CA 1
ATOM 625 C C . LYS A 1 86 ? 13.117 -9.657 -10.849 1.00 90.88 86 LYS A C 1
ATOM 627 O O . LYS A 1 86 ? 13.341 -9.534 -12.050 1.00 90.88 86 LYS A O 1
ATOM 632 N N . ASN A 1 87 ? 11.970 -10.129 -10.378 1.00 92.81 87 ASN A N 1
ATOM 633 C CA . ASN A 1 87 ? 10.814 -10.540 -11.170 1.00 92.81 87 ASN A CA 1
ATOM 634 C C . ASN A 1 87 ? 9.527 -10.357 -10.342 1.00 92.81 87 ASN A C 1
ATOM 636 O O . ASN A 1 87 ? 9.592 -10.035 -9.154 1.00 92.81 87 ASN A O 1
ATOM 640 N N . GLU A 1 88 ? 8.366 -10.535 -10.976 1.00 92.62 88 GLU A N 1
ATOM 641 C CA . GLU A 1 88 ? 7.073 -10.411 -10.287 1.00 92.62 88 GLU A CA 1
ATOM 642 C C . GLU A 1 88 ? 6.881 -11.498 -9.220 1.00 92.62 88 GLU A C 1
ATOM 644 O O . GLU A 1 88 ? 6.325 -11.199 -8.168 1.00 92.62 88 GLU A O 1
ATOM 649 N N . ASP A 1 89 ? 7.428 -12.703 -9.416 1.00 93.88 89 ASP A N 1
ATOM 650 C CA . ASP A 1 89 ? 7.312 -13.804 -8.450 1.00 93.88 89 ASP A CA 1
ATOM 651 C C . ASP A 1 89 ? 7.980 -13.468 -7.102 1.00 93.88 89 ASP A C 1
ATOM 653 O O . ASP A 1 89 ? 7.429 -13.753 -6.039 1.00 93.88 89 ASP A O 1
ATOM 657 N N . GLU A 1 90 ? 9.155 -12.826 -7.115 1.00 93.88 90 GLU A N 1
ATOM 658 C CA . GLU A 1 90 ? 9.833 -12.363 -5.895 1.00 93.88 90 GLU A CA 1
ATOM 659 C C . GLU A 1 90 ? 9.001 -11.302 -5.154 1.00 93.88 90 GLU A C 1
ATOM 661 O O . GLU A 1 90 ? 8.913 -11.330 -3.921 1.00 93.88 90 GLU A O 1
ATOM 666 N N . LEU A 1 91 ? 8.350 -10.395 -5.891 1.00 93.81 91 LEU A N 1
ATOM 667 C CA . LEU A 1 91 ? 7.449 -9.399 -5.312 1.00 93.81 91 LEU A CA 1
ATOM 668 C C . LEU A 1 91 ? 6.175 -10.051 -4.748 1.00 93.81 91 LEU A C 1
ATOM 670 O O . LEU A 1 91 ? 5.742 -9.713 -3.645 1.00 93.81 91 LEU A O 1
ATOM 674 N N . ASP A 1 92 ? 5.595 -11.022 -5.448 1.00 93.69 92 ASP A N 1
ATOM 675 C CA . ASP A 1 92 ? 4.426 -11.766 -4.977 1.00 93.69 92 ASP A CA 1
ATOM 676 C C . ASP A 1 92 ? 4.735 -12.576 -3.713 1.00 93.69 92 ASP A C 1
ATOM 678 O O . ASP A 1 92 ? 3.915 -12.622 -2.790 1.00 93.69 92 ASP A O 1
ATOM 682 N N . MET 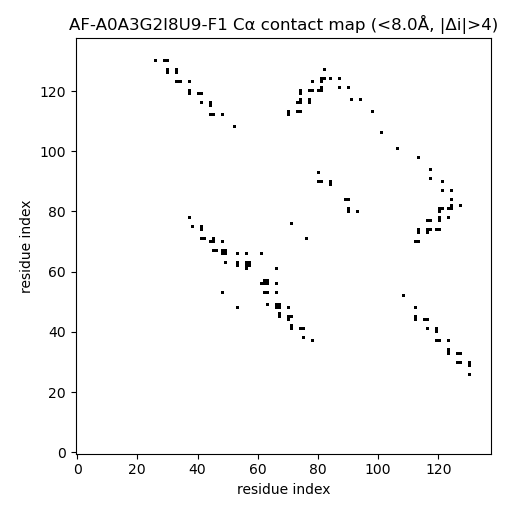A 1 93 ? 5.940 -13.144 -3.609 1.00 93.19 93 MET A N 1
ATOM 683 C CA . MET A 1 93 ? 6.404 -13.826 -2.399 1.00 93.19 93 MET A CA 1
ATOM 684 C C . MET A 1 93 ? 6.520 -12.879 -1.200 1.00 93.19 93 MET A C 1
ATOM 686 O O . MET A 1 93 ? 6.117 -13.250 -0.094 1.00 93.19 93 MET A O 1
ATOM 690 N N . TYR A 1 94 ? 7.000 -11.647 -1.400 1.00 92.56 94 TYR A N 1
ATOM 691 C CA . TYR A 1 94 ? 6.980 -10.615 -0.358 1.00 92.56 94 TYR A CA 1
ATOM 692 C C . TYR A 1 94 ? 5.550 -10.376 0.159 1.00 92.56 94 TYR A C 1
ATOM 694 O O . TYR A 1 94 ? 5.307 -10.419 1.371 1.00 92.56 94 TYR A O 1
ATOM 702 N N . TRP A 1 95 ? 4.582 -10.210 -0.747 1.00 92.81 95 TRP A N 1
ATOM 703 C CA . TRP A 1 95 ? 3.181 -9.975 -0.385 1.00 92.81 95 TRP A CA 1
ATOM 704 C C . TRP A 1 95 ? 2.500 -11.184 0.247 1.00 92.81 95 TRP A C 1
ATOM 706 O O . TRP A 1 95 ? 1.628 -11.018 1.102 1.00 92.81 95 TRP A O 1
ATOM 716 N N . LEU A 1 96 ? 2.884 -12.397 -0.145 1.00 91.31 96 LEU A N 1
ATOM 717 C CA . LEU A 1 96 ? 2.398 -13.630 0.464 1.00 91.31 96 LEU A CA 1
ATOM 718 C C . LEU A 1 96 ? 2.858 -13.741 1.923 1.00 91.31 96 LEU A C 1
ATOM 720 O O . LEU A 1 96 ? 2.032 -13.970 2.807 1.00 91.31 96 LEU A O 1
ATOM 724 N N . VAL A 1 97 ? 4.146 -13.505 2.195 1.00 90.12 97 VAL A N 1
ATOM 725 C CA . VAL A 1 97 ? 4.694 -13.512 3.563 1.00 90.12 97 VAL A CA 1
ATOM 726 C C . VAL A 1 97 ? 4.053 -12.419 4.417 1.00 90.12 97 VAL A C 1
ATOM 728 O O . VAL A 1 97 ? 3.723 -12.649 5.581 1.00 90.12 97 VAL A O 1
ATOM 731 N N . LEU A 1 98 ? 3.850 -11.227 3.855 1.00 88.38 98 LEU A N 1
ATOM 732 C CA . LEU A 1 98 ? 3.215 -10.126 4.570 1.00 88.38 98 LEU A CA 1
ATOM 733 C C . LEU A 1 98 ? 1.746 -10.436 4.904 1.00 88.38 98 LEU A C 1
ATOM 735 O O . LEU A 1 98 ? 1.334 -10.253 6.047 1.00 88.38 98 LEU A O 1
ATOM 739 N N . ARG A 1 99 ? 0.978 -11.002 3.964 1.00 88.38 99 ARG A N 1
ATOM 740 C CA . ARG A 1 99 ? -0.402 -11.459 4.210 1.00 88.38 99 ARG A CA 1
ATOM 741 C C . ARG A 1 99 ? -0.489 -12.536 5.289 1.00 88.38 99 ARG A C 1
ATOM 743 O O . ARG A 1 99 ? -1.376 -12.465 6.131 1.00 88.38 99 ARG A O 1
ATOM 750 N N . GLN A 1 100 ? 0.443 -13.488 5.314 1.00 86.81 100 GLN A N 1
ATOM 751 C CA . GLN A 1 100 ? 0.510 -14.501 6.376 1.00 86.81 100 GLN A CA 1
ATOM 752 C C . GLN A 1 100 ? 0.783 -13.892 7.757 1.00 86.81 100 GLN A C 1
ATOM 754 O O . GLN A 1 100 ? 0.289 -14.393 8.759 1.00 86.81 100 GLN A O 1
ATOM 759 N N . LYS A 1 101 ? 1.538 -12.791 7.837 1.00 85.12 101 LYS A N 1
ATOM 760 C CA . LYS A 1 101 ? 1.755 -12.075 9.107 1.00 85.12 101 LYS A CA 1
ATOM 761 C C . LYS A 1 101 ? 0.530 -11.281 9.558 1.00 85.12 101 LYS A C 1
ATOM 763 O O . LYS A 1 101 ? 0.368 -11.050 10.750 1.00 85.12 101 LYS A O 1
ATOM 768 N N . LEU A 1 102 ? -0.306 -10.860 8.612 1.00 81.94 102 LEU A N 1
ATOM 769 C CA . LEU A 1 102 ? -1.535 -10.109 8.869 1.00 81.94 102 LEU A CA 1
ATOM 770 C C . LEU A 1 102 ? -2.762 -11.010 9.068 1.00 81.94 102 LEU A C 1
ATOM 772 O O . LEU A 1 102 ? -3.825 -10.508 9.430 1.00 81.94 102 LEU A O 1
ATOM 776 N N . SER A 1 103 ? -2.644 -12.324 8.848 1.00 70.50 103 SER A N 1
ATOM 777 C CA . SER A 1 103 ? -3.761 -13.249 9.036 1.00 70.50 103 SER A CA 1
ATOM 778 C C . SER A 1 103 ? -4.158 -13.317 10.516 1.00 70.50 103 SER A C 1
ATOM 780 O O . SER A 1 103 ? -3.344 -13.670 11.368 1.00 70.50 103 SER A O 1
ATOM 782 N N . GLY A 1 104 ? -5.407 -12.958 10.814 1.00 70.75 104 GLY A N 1
ATOM 783 C CA . GLY A 1 104 ? -5.967 -12.818 12.159 1.00 70.75 104 GLY A CA 1
ATOM 784 C C . GLY A 1 104 ? -7.397 -12.262 12.105 1.00 70.75 104 GLY A C 1
ATOM 785 O O . GLY A 1 104 ? -7.965 -12.123 11.026 1.00 70.75 104 GLY A O 1
ATOM 786 N N . SER A 1 105 ? -7.983 -11.901 13.249 1.00 62.78 105 SER A N 1
ATOM 787 C CA . SER A 1 105 ? -9.389 -11.456 13.383 1.00 62.78 105 SER A CA 1
ATOM 788 C C . SER A 1 105 ? -9.738 -10.100 12.735 1.00 62.78 105 SER A C 1
ATOM 790 O O . SER A 1 105 ? -10.813 -9.571 12.996 1.00 62.78 105 SER A O 1
ATOM 792 N N . ILE A 1 106 ? -8.818 -9.513 11.968 1.00 70.38 106 ILE A N 1
ATOM 793 C CA . ILE A 1 106 ? -8.972 -8.244 11.231 1.00 70.38 106 ILE A CA 1
ATOM 794 C C . ILE A 1 106 ? -8.610 -8.396 9.742 1.00 70.38 106 ILE A C 1
ATOM 796 O O . ILE A 1 106 ? -8.501 -7.411 9.014 1.00 70.38 106 ILE A O 1
ATOM 800 N N . ALA A 1 107 ? -8.326 -9.628 9.303 1.00 72.06 107 ALA A N 1
ATOM 801 C CA . ALA A 1 107 ? -7.801 -9.903 7.970 1.00 72.06 107 ALA A CA 1
ATOM 802 C C . ALA A 1 107 ? -8.820 -9.614 6.862 1.00 72.06 107 ALA A C 1
ATOM 804 O O . ALA A 1 107 ? -8.417 -9.210 5.773 1.00 72.06 107 ALA A O 1
ATOM 805 N N . ASP A 1 108 ? -10.113 -9.780 7.147 1.00 81.56 108 ASP A N 1
ATOM 806 C CA . ASP A 1 108 ? -11.177 -9.537 6.174 1.00 81.56 108 ASP A CA 1
ATOM 807 C C . ASP A 1 108 ? -11.324 -8.037 5.903 1.00 81.56 108 ASP A C 1
ATOM 809 O O . ASP A 1 108 ? -11.368 -7.613 4.748 1.00 81.56 108 ASP A O 1
ATOM 813 N N . GLU A 1 109 ? -11.310 -7.210 6.950 1.00 84.62 109 GLU A N 1
ATOM 814 C CA . GLU A 1 109 ? -11.449 -5.761 6.803 1.00 84.62 109 GLU A CA 1
ATOM 815 C C . GLU A 1 109 ? -10.195 -5.111 6.213 1.00 84.62 109 GLU A C 1
ATOM 817 O O . GLU A 1 109 ? -10.290 -4.140 5.464 1.00 84.62 109 GLU A O 1
ATOM 822 N N . LEU A 1 110 ? -9.015 -5.683 6.465 1.00 84.69 110 LEU A N 1
ATOM 823 C CA . LEU A 1 110 ? -7.754 -5.199 5.900 1.00 84.69 110 LEU A CA 1
ATOM 824 C C . LEU A 1 110 ? -7.395 -5.835 4.549 1.00 84.69 110 LEU A C 1
ATOM 826 O O . LEU A 1 110 ? -6.374 -5.477 3.959 1.00 84.69 110 LEU A O 1
ATOM 830 N N . TYR A 1 111 ? -8.222 -6.731 4.007 1.00 87.62 111 TYR A N 1
ATOM 831 C CA . TYR A 1 111 ? -7.938 -7.382 2.727 1.00 87.62 111 TYR A CA 1
ATOM 832 C C . TYR A 1 111 ? -7.787 -6.370 1.582 1.00 87.62 111 TYR A C 1
ATOM 834 O O . TYR A 1 111 ? -6.811 -6.418 0.826 1.00 87.62 111 TYR A O 1
ATOM 842 N N . THR A 1 112 ? -8.723 -5.424 1.474 1.00 90.56 112 THR A N 1
ATOM 843 C CA . THR A 1 112 ? -8.738 -4.400 0.418 1.00 90.56 112 THR A CA 1
ATOM 844 C C . THR A 1 112 ? -7.490 -3.512 0.425 1.00 90.56 112 THR A C 1
ATOM 846 O O . THR A 1 112 ? -6.856 -3.404 -0.633 1.00 90.56 112 THR A O 1
ATOM 849 N N . PRO A 1 113 ? -7.067 -2.904 1.554 1.00 92.31 113 PRO A N 1
ATOM 850 C CA . PRO A 1 113 ? -5.841 -2.110 1.568 1.00 92.31 113 PRO A CA 1
ATOM 851 C C . PRO A 1 113 ? -4.586 -2.945 1.280 1.00 92.31 113 PRO A C 1
ATOM 853 O O . PRO A 1 113 ? -3.685 -2.470 0.585 1.00 92.31 113 PRO A O 1
ATOM 856 N N . VAL A 1 114 ? -4.536 -4.209 1.721 1.00 92.50 114 VAL A N 1
ATOM 857 C CA . VAL A 1 114 ? -3.410 -5.108 1.418 1.00 92.50 114 VAL A CA 1
ATOM 858 C C . VAL A 1 114 ? -3.330 -5.422 -0.079 1.00 92.50 114 VAL A C 1
ATOM 860 O O . VAL A 1 114 ? -2.275 -5.265 -0.694 1.00 92.50 114 VAL A O 1
ATOM 863 N N . SER A 1 115 ? -4.449 -5.824 -0.685 1.00 93.12 115 SER A N 1
ATOM 864 C CA . SER A 1 115 ? -4.527 -6.141 -2.115 1.00 93.12 115 SER A CA 1
ATOM 865 C C . SER A 1 115 ? -4.238 -4.917 -2.993 1.00 93.12 115 SER A C 1
ATOM 867 O O . SER A 1 115 ? -3.486 -5.004 -3.968 1.00 93.12 115 SER A O 1
ATOM 869 N N . SER A 1 116 ? -4.762 -3.749 -2.617 1.00 96.25 116 SER A N 1
ATOM 870 C CA . SER A 1 116 ? -4.528 -2.495 -3.343 1.00 96.25 116 SER A CA 1
ATOM 871 C C . SER A 1 116 ? -3.055 -2.087 -3.307 1.00 96.25 116 SER A C 1
ATOM 873 O O . SER A 1 116 ? -2.496 -1.696 -4.330 1.00 96.25 116 SER A O 1
ATOM 875 N N . SER A 1 117 ? -2.388 -2.270 -2.170 1.00 96.44 117 SER A N 1
ATOM 876 C CA . SER A 1 117 ? -0.954 -1.997 -2.037 1.00 96.44 117 SER A CA 1
ATOM 877 C C . SER A 1 117 ? -0.085 -2.959 -2.852 1.00 96.44 117 SER A C 1
ATOM 879 O O . SER A 1 117 ? 0.886 -2.540 -3.492 1.00 96.44 117 SER A O 1
ATOM 881 N N . GLN A 1 118 ? -0.467 -4.240 -2.921 1.00 96.25 118 GLN A N 1
ATOM 882 C CA . GLN A 1 118 ? 0.154 -5.193 -3.845 1.00 96.25 118 GLN A CA 1
ATOM 883 C C . GLN A 1 118 ? -0.006 -4.741 -5.301 1.00 96.25 118 GLN A C 1
ATOM 885 O O . GLN A 1 118 ? 0.962 -4.746 -6.061 1.00 96.25 118 GLN A O 1
ATOM 890 N N . SER A 1 119 ? -1.195 -4.279 -5.687 1.00 97.31 119 SER A N 1
ATOM 891 C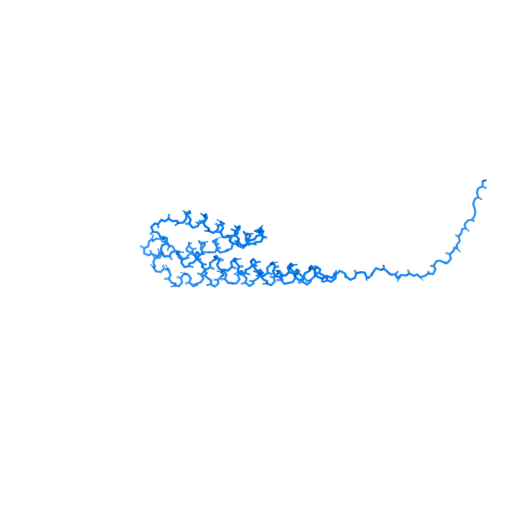 CA . SER A 1 119 ? -1.446 -3.757 -7.035 1.00 97.31 119 SER A CA 1
ATOM 892 C C . SER A 1 119 ? -0.578 -2.532 -7.355 1.00 97.31 119 SER A C 1
ATOM 894 O O . SER A 1 119 ? 0.048 -2.487 -8.416 1.00 97.31 119 SER A O 1
ATOM 896 N N . ILE A 1 120 ? -0.471 -1.568 -6.432 1.00 97.56 120 ILE A N 1
ATOM 897 C CA . ILE A 1 120 ? 0.360 -0.362 -6.598 1.00 97.56 120 ILE A CA 1
ATOM 898 C C . ILE A 1 120 ? 1.839 -0.735 -6.763 1.00 97.56 120 ILE A C 1
ATOM 900 O O . ILE A 1 120 ? 2.476 -0.319 -7.732 1.00 97.56 120 ILE A O 1
ATOM 904 N N . SER A 1 121 ? 2.380 -1.565 -5.869 1.00 96.81 121 SER A N 1
ATOM 905 C CA . SER A 1 121 ? 3.783 -2.000 -5.944 1.00 96.81 121 SER A CA 1
ATOM 906 C C . SER A 1 121 ? 4.084 -2.815 -7.208 1.00 96.81 121 SER A C 1
ATOM 908 O O . SER A 1 121 ? 5.132 -2.621 -7.819 1.00 96.81 121 SER A O 1
ATOM 910 N N . THR A 1 122 ? 3.149 -3.648 -7.673 1.00 96.00 122 THR A N 1
ATOM 911 C CA . THR A 1 122 ? 3.290 -4.410 -8.927 1.00 96.00 122 THR A CA 1
ATOM 912 C C . THR A 1 122 ? 3.293 -3.491 -10.148 1.00 96.00 122 THR A C 1
ATOM 914 O O . THR A 1 122 ? 4.126 -3.638 -11.044 1.00 96.00 122 THR A O 1
ATOM 917 N N . LYS A 1 123 ? 2.399 -2.494 -10.194 1.00 95.69 123 LYS A N 1
ATOM 918 C CA . LYS A 1 123 ? 2.404 -1.475 -11.259 1.00 95.69 123 LYS A CA 1
ATOM 919 C C . LYS A 1 123 ? 3.719 -0.698 -11.272 1.00 95.69 123 LYS A C 1
ATOM 921 O O . LYS A 1 123 ? 4.303 -0.509 -12.337 1.00 95.69 123 LYS A O 1
ATOM 926 N N . TYR A 1 124 ? 4.211 -0.313 -10.097 1.00 95.38 124 TYR A N 1
ATOM 927 C CA . TYR A 1 124 ? 5.495 0.363 -9.954 1.00 95.38 124 TYR A CA 1
ATOM 928 C C . TYR A 1 124 ? 6.669 -0.522 -10.413 1.00 95.38 124 TYR A C 1
ATOM 930 O O . TYR A 1 124 ? 7.490 -0.070 -11.210 1.00 95.38 124 TYR A O 1
ATOM 938 N N . PHE A 1 125 ? 6.704 -1.803 -10.027 1.00 94.38 125 PHE A N 1
ATOM 939 C CA . PHE A 1 125 ? 7.679 -2.782 -10.528 1.00 94.38 125 PHE A CA 1
ATOM 940 C C . PHE A 1 125 ? 7.672 -2.855 -12.062 1.00 94.38 125 PHE A C 1
ATOM 942 O O . PHE A 1 125 ? 8.723 -2.779 -12.705 1.00 94.38 125 PHE A O 1
ATOM 949 N N . ARG A 1 126 ? 6.487 -2.967 -12.671 1.00 92.44 126 ARG A N 1
ATOM 950 C CA . ARG A 1 126 ? 6.337 -3.030 -14.132 1.00 92.44 126 ARG A CA 1
ATOM 951 C C . ARG A 1 126 ? 6.829 -1.755 -14.809 1.00 92.44 126 ARG A C 1
ATOM 953 O O . ARG A 1 126 ? 7.504 -1.849 -15.830 1.00 92.44 126 ARG A O 1
ATOM 960 N N . ALA A 1 127 ? 6.569 -0.581 -14.237 1.00 90.50 127 ALA A N 1
ATOM 961 C CA . ALA A 1 127 ? 7.084 0.688 -14.752 1.00 90.50 127 ALA A CA 1
ATOM 962 C C . ALA A 1 127 ? 8.625 0.763 -14.687 1.00 90.50 127 ALA A C 1
ATOM 964 O O . ALA A 1 127 ? 9.271 1.188 -15.649 1.00 90.50 127 ALA A O 1
ATOM 965 N N . LEU A 1 128 ? 9.234 0.268 -13.602 1.00 87.25 128 LEU A N 1
ATOM 966 C CA . LEU A 1 128 ? 10.694 0.206 -13.447 1.00 87.25 128 LEU A CA 1
ATOM 967 C C . LEU A 1 128 ? 11.375 -0.797 -14.390 1.00 87.25 128 LEU A C 1
ATOM 969 O O . LEU A 1 128 ? 12.532 -0.605 -14.750 1.00 87.25 128 LEU A O 1
ATOM 973 N N . ASN A 1 129 ? 10.711 -1.889 -14.772 1.00 83.38 129 ASN A N 1
ATOM 974 C CA . ASN A 1 129 ? 11.315 -2.921 -15.628 1.00 83.38 129 ASN A CA 1
ATOM 975 C C . ASN A 1 129 ? 10.935 -2.767 -17.110 1.00 83.38 129 ASN A C 1
ATOM 977 O O . ASN A 1 129 ? 11.725 -3.100 -17.993 1.00 83.38 129 ASN A O 1
ATOM 981 N N . GLY A 1 130 ? 9.780 -2.168 -17.403 1.00 70.06 130 GLY A N 1
ATOM 982 C CA . GLY A 1 130 ? 9.407 -1.724 -18.746 1.00 70.06 130 GLY A CA 1
ATOM 983 C C . GLY A 1 130 ? 10.290 -0.586 -19.269 1.00 70.06 130 GLY A C 1
ATOM 984 O O . GLY A 1 130 ? 10.469 -0.460 -20.477 1.00 70.06 130 GLY A O 1
ATOM 985 N N . THR A 1 131 ? 10.887 0.210 -18.378 1.00 57.03 131 THR A N 1
ATOM 986 C CA . THR A 1 131 ? 11.943 1.179 -18.720 1.00 57.03 131 THR A CA 1
ATOM 987 C C . THR A 1 131 ? 13.279 0.494 -18.994 1.00 57.03 131 THR A C 1
ATOM 989 O O . THR A 1 131 ? 13.866 0.734 -20.044 1.00 57.03 131 THR A O 1
ATOM 992 N N . LYS A 1 132 ? 13.712 -0.451 -18.145 1.00 56.69 132 LYS A N 1
ATOM 993 C CA . LYS A 1 132 ? 14.956 -1.223 -18.359 1.00 56.69 132 LYS A CA 1
ATOM 994 C C . LYS A 1 132 ? 14.988 -1.975 -19.696 1.00 56.69 132 LYS A C 1
ATOM 996 O O . LYS A 1 132 ? 16.018 -1.979 -20.362 1.00 56.69 132 LYS A O 1
ATOM 1001 N N . ASN A 1 133 ? 13.871 -2.571 -20.124 1.00 47.69 133 ASN A N 1
ATOM 1002 C CA . ASN A 1 133 ? 13.810 -3.318 -21.389 1.00 47.69 133 ASN A CA 1
ATOM 1003 C C . ASN A 1 133 ? 13.888 -2.434 -22.645 1.00 47.69 133 ASN A C 1
ATOM 1005 O O . ASN A 1 133 ? 14.262 -2.930 -23.705 1.00 47.69 133 ASN A O 1
ATOM 1009 N N . LYS A 1 134 ? 13.596 -1.130 -22.550 1.00 47.31 134 LYS A N 1
ATOM 1010 C CA . LYS A 1 134 ? 13.789 -0.193 -23.673 1.00 47.31 134 LYS A CA 1
ATOM 1011 C C . LYS A 1 134 ? 15.267 0.138 -23.928 1.00 47.31 134 LYS A C 1
ATOM 1013 O O . LYS A 1 134 ? 15.580 0.656 -24.994 1.00 47.31 134 LYS A O 1
ATOM 1018 N N . ASN A 1 135 ? 16.163 -0.222 -23.005 1.00 47.59 135 ASN A N 1
ATOM 1019 C CA . ASN A 1 135 ? 17.600 0.059 -23.078 1.00 47.59 135 ASN A CA 1
ATOM 1020 C C . ASN A 1 135 ? 18.458 -1.108 -23.609 1.00 47.59 135 ASN A C 1
ATOM 1022 O O . ASN A 1 135 ? 19.679 -0.995 -23.612 1.00 47.59 135 ASN A O 1
ATOM 1026 N N . VAL A 1 136 ? 17.859 -2.227 -24.048 1.00 44.72 136 VAL A N 1
ATOM 1027 C CA . VAL A 1 136 ? 18.598 -3.408 -24.568 1.00 44.72 136 VAL A CA 1
ATOM 1028 C C . VAL A 1 136 ? 18.662 -3.445 -26.105 1.00 44.72 136 VAL A C 1
ATOM 1030 O O . VAL A 1 136 ? 19.350 -4.276 -26.689 1.00 44.72 136 VAL A O 1
ATOM 1033 N N . THR A 1 137 ? 18.014 -2.507 -26.791 1.00 43.59 137 THR A N 1
ATOM 1034 C CA . THR A 1 137 ? 18.175 -2.307 -28.239 1.00 43.59 137 THR A CA 1
ATOM 1035 C C . THR A 1 137 ? 18.972 -1.038 -28.484 1.00 43.59 137 THR A C 1
ATOM 1037 O O . THR A 1 137 ? 18.395 0.040 -28.401 1.00 43.59 137 THR A O 1
ATOM 1040 N N . HIS A 1 138 ? 20.277 -1.178 -28.738 1.00 35.50 138 HIS A N 1
ATOM 1041 C CA . HIS A 1 138 ? 21.027 -0.547 -29.837 1.00 35.50 138 HIS A CA 1
ATOM 1042 C C . HIS A 1 138 ? 22.517 -0.891 -29.757 1.00 35.50 138 HIS A C 1
ATOM 1044 O O . HIS A 1 138 ? 23.143 -0.608 -28.713 1.00 35.50 138 HIS A O 1
#

Solvent-accessible surface area (backbone atoms only — not comparable to full-atom values): 8092 Å² total; per-residue (Å²): 136,84,89,83,83,86,84,78,86,81,73,88,76,96,74,84,90,76,81,78,76,60,65,68,60,54,54,52,49,53,50,49,48,45,49,52,55,43,52,51,53,37,53,52,49,26,53,51,48,37,74,74,40,28,70,64,29,48,79,70,76,36,49,54,67,57,53,32,52,51,44,39,50,54,25,58,55,30,43,58,47,28,71,70,38,90,50,69,66,57,39,49,50,54,52,50,56,53,49,62,72,52,61,57,103,56,34,76,81,46,40,60,64,53,55,51,25,52,51,46,20,50,54,38,30,48,54,57,48,61,54,56,63,66,69,75,74,131

Radius of gyration: 25.98 Å; Cα contacts (8 Å, |Δi|>4): 84; chains: 1; bounding box: 90×42×51 Å

Mean predicted aligned error: 11.93 Å

Secondary structure (DSSP, 8-state):
----------------------HHHHHHHHHHHHHHHHHHHHHHHHHHHHHHHHHHHHTTT--HHHHHHHHHHHHHHHHHHHHH-SSHHHHHHHHHHHHHHH-STTTTTTHHHHHHHHHHHHHHHHHHHHHHGGGS--